Protein 4FZ4 (pdb70)

Foldseek 3Di:
DLVCVLVVLLVLLVVVVVLVVVLVVQDALPCPPQCVPLVVLLVVLVVVLVVLSVCSVVDGSPDPCNVVSRQSSVLSSLSSLLSSLVSVLSVVCVVVPPPPLSVPLCVVQRRADVVRHCSVPGDPRSVCSRVPRVVVSSVSNVVVVVVVVVVVVD

Structure (mmCIF, N/CA/C/O backbone):
data_4FZ4
#
_entry.id   4FZ4
#
_cell.length_a   49.235
_cell.length_b   87.601
_cell.length_c   38.540
_cell.angle_alpha   90.00
_cell.angle_beta   90.00
_cell.angle_gamma   90.00
#
_symmetry.space_group_name_H-M   'P 21 21 2'
#
loop_
_entity.id
_entity.type
_entity.pdbx_description
1 polymer 'Uncharacterized protein conserved in bacteria'
2 non-polymer 'CHLORIDE ION'
3 non-polymer 'NITRATE ION'
4 water water
#
loop_
_atom_site.group_PDB
_atom_site.id
_atom_site.type_symbol
_atom_site.label_atom_id
_atom_site.label_alt_id
_atom_site.label_comp_id
_atom_site.label_asym_id
_atom_site.label_entity_id
_atom_site.label_seq_id
_atom_site.pdbx_PDB_ins_code
_atom_site.Cartn_x
_atom_site.Cartn_y
_atom_site.Cartn_z
_atom_site.occupancy
_atom_site.B_iso_or_equiv
_atom_site.auth_seq_id
_atom_site.auth_comp_id
_atom_site.auth_asym_id
_atom_site.auth_atom_id
_atom_site.pdbx_PDB_model_num
ATOM 1 N N . GLU A 1 1 ? -2.054 -4.546 6.469 1.00 82.21 51 GLU A N 1
ATOM 2 C CA . GLU A 1 1 ? -2.815 -5.520 5.636 1.00 91.62 51 GLU A CA 1
ATOM 3 C C . GLU A 1 1 ? -4.271 -5.082 5.525 1.00 95.25 51 GLU A C 1
ATOM 4 O O . GLU A 1 1 ? -4.875 -5.153 4.453 1.00 90.93 51 GLU A O 1
ATOM 10 N N . ALA A 1 2 ? -4.825 -4.630 6.646 1.00 95.68 52 ALA A N 1
ATOM 11 C CA . ALA A 1 2 ? -6.207 -4.168 6.712 1.00 84.51 52 ALA A CA 1
ATOM 12 C C . ALA A 1 2 ? -6.207 -2.678 7.002 1.00 83.70 52 ALA A C 1
ATOM 13 O O . ALA A 1 2 ? -7.203 -1.989 6.783 1.00 86.49 52 ALA A O 1
ATOM 15 N N . MET A 1 3 ? -5.082 -2.190 7.511 1.00 76.47 53 MET A N 1
ATOM 16 C CA . MET A 1 3 ? -4.938 -0.780 7.828 1.00 75.62 53 MET A CA 1
ATOM 17 C C . MET A 1 3 ? -4.724 -0.066 6.499 1.00 80.19 53 MET A C 1
ATOM 18 O O . MET A 1 3 ? -5.151 1.073 6.310 1.00 84.03 53 MET A O 1
ATOM 23 N N . ALA A 1 4 ? -4.062 -0.758 5.578 1.00 81.56 54 ALA A N 1
ATOM 24 C CA . ALA A 1 4 ? -3.787 -0.215 4.255 1.00 84.72 54 ALA A CA 1
ATOM 25 C C . ALA A 1 4 ? -5.109 -0.050 3.516 1.00 84.12 54 ALA A C 1
ATOM 26 O O . ALA A 1 4 ? -5.212 0.717 2.556 1.00 82.57 54 ALA A O 1
ATOM 28 N N . LYS A 1 5 ? -6.115 -0.777 3.989 1.00 85.30 55 LYS A N 1
ATOM 29 C CA . LYS A 1 5 ? -7.456 -0.756 3.415 1.00 84.79 55 LYS A CA 1
ATOM 30 C C . LYS A 1 5 ? -8.232 0.506 3.797 1.00 77.88 55 LYS A C 1
ATOM 31 O O . LYS A 1 5 ? -8.806 1.170 2.934 1.00 82.40 55 LYS A O 1
ATOM 37 N N . VAL A 1 6 ? -8.247 0.831 5.089 1.00 64.36 56 VAL A N 1
ATOM 38 C CA . VAL A 1 6 ? -8.972 2.004 5.576 1.00 50.27 56 VAL A CA 1
ATOM 39 C C . VAL A 1 6 ? -8.345 3.330 5.148 1.00 63.23 56 VAL A C 1
ATOM 40 O O . VAL A 1 6 ? -9.056 4.296 4.866 1.00 65.57 56 VAL A O 1
ATOM 44 N N . GLU A 1 7 ? -7.018 3.385 5.114 1.00 66.68 57 GLU A N 1
ATOM 45 C CA . GLU A 1 7 ? -6.340 4.606 4.708 1.00 69.02 57 GLU A CA 1
ATOM 46 C C . GLU A 1 7 ? -6.600 4.834 3.234 1.00 71.60 57 GLU A C 1
ATOM 47 O O . GLU A 1 7 ? -6.691 5.973 2.772 1.00 73.51 57 GLU A O 1
ATOM 53 N N . GLU A 1 8 ? -6.722 3.732 2.506 1.00 70.69 58 GLU A N 1
ATOM 54 C CA . GLU A 1 8 ? -7.004 3.778 1.082 1.00 68.01 58 GLU A CA 1
ATOM 55 C C . GLU A 1 8 ? -8.256 4.641 0.928 1.00 63.48 58 GLU A C 1
ATOM 56 O O . GLU A 1 8 ? -8.408 5.389 -0.039 1.00 61.72 58 GLU A O 1
ATOM 62 N N . VAL A 1 9 ? -9.141 4.535 1.913 1.00 64.05 59 VAL A N 1
ATOM 63 C CA . VAL A 1 9 ? -10.391 5.283 1.935 1.00 72.12 59 VAL A CA 1
ATOM 64 C C . VAL A 1 9 ? -10.206 6.740 2.357 1.00 71.84 59 VAL A C 1
ATOM 65 O O . VAL A 1 9 ? -10.632 7.652 1.645 1.00 77.93 59 VAL A O 1
ATOM 69 N N . GLN A 1 10 ? -9.584 6.954 3.516 1.00 63.32 60 GLN A N 1
ATOM 70 C CA . GLN A 1 10 ? -9.349 8.305 4.016 1.00 59.71 60 GLN A CA 1
ATOM 71 C C . GLN A 1 10 ? -8.759 9.169 2.903 1.00 51.74 60 GLN A C 1
ATOM 72 O O . GLN A 1 10 ? -9.061 10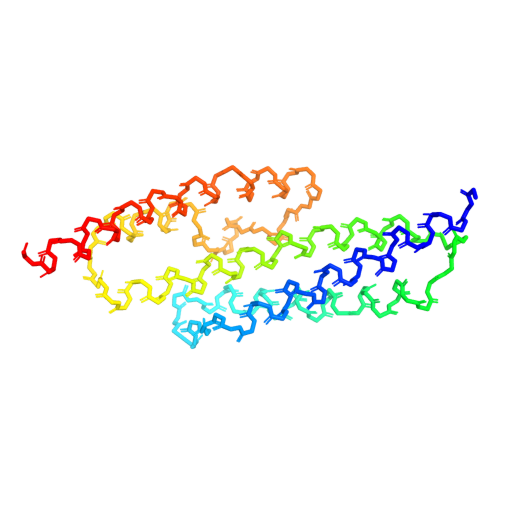.355 2.798 1.00 56.36 60 GLN A O 1
ATOM 78 N N . LYS A 1 11 ? -7.923 8.562 2.070 1.00 43.26 61 LYS A N 1
ATOM 79 C CA . LYS A 1 11 ? -7.301 9.272 0.967 1.00 44.90 61 LYS A CA 1
ATOM 80 C C . LYS A 1 11 ? -8.354 9.649 -0.079 1.00 42.36 61 LYS A C 1
ATOM 81 O O . LYS A 1 11 ? -8.448 10.810 -0.479 1.00 41.52 61 LYS A O 1
ATOM 87 N N . VAL A 1 12 ? -9.145 8.670 -0.521 1.00 49.16 62 VAL A N 1
ATOM 88 C CA . VAL A 1 12 ? -10.196 8.925 -1.506 1.00 43.29 62 VAL A CA 1
ATOM 89 C C . VAL A 1 12 ? -11.058 10.075 -1.004 1.00 41.63 62 VAL A C 1
ATOM 90 O O . VAL A 1 12 ? -11.466 10.941 -1.781 1.00 36.37 62 VAL A O 1
ATOM 94 N N . VAL A 1 13 ? -11.322 10.087 0.303 1.00 42.32 63 VAL A N 1
ATOM 95 C CA . VAL A 1 13 ? -12.107 11.160 0.917 1.00 31.94 63 VAL A CA 1
ATOM 96 C C . VAL A 1 13 ? -11.373 12.483 0.693 1.00 37.09 63 VAL A C 1
ATOM 97 O O . VAL A 1 13 ? -11.941 13.451 0.182 1.00 38.67 63 VAL A O 1
ATOM 101 N N . LYS A 1 14 ? -10.101 12.498 1.072 1.00 34.54 64 LYS A N 1
ATOM 102 C CA . LYS A 1 14 ? -9.255 13.672 0.931 1.00 36.40 64 LYS A CA 1
ATOM 103 C C . LYS A 1 14 ? -9.124 14.081 -0.530 1.00 32.70 64 LYS A C 1
ATOM 104 O O . LYS A 1 14 ? -9.007 15.266 -0.840 1.00 42.81 64 LYS A O 1
ATOM 110 N N . GLU A 1 15 ? -9.140 13.112 -1.435 1.00 36.11 65 GLU A N 1
ATOM 111 C CA . GLU A 1 15 ? -9.050 13.456 -2.845 1.00 42.57 65 GLU A CA 1
ATOM 112 C C . GLU A 1 15 ? -10.355 14.171 -3.199 1.00 37.19 65 GLU A C 1
ATOM 113 O O . GLU A 1 15 ? -10.363 15.150 -3.949 1.00 42.27 65 GLU A O 1
ATOM 119 N N . LEU A 1 16 ? -11.459 13.688 -2.640 1.00 29.08 66 LEU A N 1
ATOM 120 C CA . LEU A 1 16 ? -12.761 14.302 -2.902 1.00 29.57 66 LEU A CA 1
ATOM 121 C C . LEU A 1 16 ? -12.838 15.690 -2.295 1.00 31.90 66 LEU A C 1
ATOM 122 O O . LEU A 1 16 ? -13.542 16.564 -2.812 1.00 33.90 66 LEU A O 1
ATOM 127 N N . GLU A 1 17 ? -12.123 15.885 -1.189 1.00 37.27 67 GLU A N 1
ATOM 128 C CA . GLU A 1 17 ? -12.095 17.182 -0.516 1.00 34.69 67 GLU A CA 1
ATOM 129 C C . GLU A 1 17 ? -11.382 18.181 -1.412 1.00 40.36 67 GLU A C 1
ATOM 130 O O . GLU A 1 17 ? -11.787 19.338 -1.521 1.00 48.19 67 GLU A O 1
ATOM 136 N N . LYS A 1 18 ? -10.312 17.721 -2.051 1.00 42.11 68 LYS A N 1
ATOM 137 C CA . LYS A 1 18 ? -9.532 18.561 -2.946 1.00 41.45 68 LYS A CA 1
ATOM 138 C C . LYS A 1 18 ? -10.376 18.886 -4.172 1.00 38.65 68 LYS A C 1
ATOM 139 O O . LYS A 1 18 ? -10.408 20.028 -4.629 1.00 43.93 68 LYS A O 1
ATOM 145 N N . GLU A 1 19 ? -11.073 17.877 -4.685 1.00 39.03 69 GLU A N 1
ATOM 146 C CA . GLU A 1 19 ? -11.932 18.038 -5.850 1.00 39.49 69 GLU A CA 1
ATOM 147 C C . GLU A 1 19 ? -13.034 19.054 -5.598 1.00 32.79 69 GLU A C 1
ATOM 148 O O . GLU A 1 19 ? -13.296 19.923 -6.435 1.00 36.04 69 GLU A O 1
ATOM 154 N N . LEU A 1 20 ? -13.696 18.934 -4.453 1.00 34.47 70 LEU A N 1
ATOM 155 C CA . LEU A 1 20 ? -14.762 19.868 -4.117 1.00 34.93 70 LEU A CA 1
ATOM 156 C C . LEU A 1 20 ? -14.175 21.255 -3.935 1.00 40.33 70 LEU A C 1
ATOM 157 O O . LEU A 1 20 ? -14.846 22.256 -4.197 1.00 34.24 70 LEU A O 1
ATOM 162 N N . GLY A 1 21 ? -12.917 21.303 -3.495 1.00 42.29 71 GLY A N 1
ATOM 163 C CA . GLY A 1 21 ? -12.249 22.576 -3.294 1.00 35.91 71 GLY A CA 1
ATOM 164 C C . GLY A 1 21 ? -12.094 23.315 -4.610 1.00 38.85 71 GLY A C 1
ATOM 165 O O . GLY A 1 21 ? -12.337 24.519 -4.698 1.00 49.73 71 GLY A O 1
ATOM 166 N N . GLU A 1 22 ? -11.694 22.583 -5.641 1.00 41.93 72 GLU A N 1
ATOM 167 C CA . GLU A 1 22 ? -11.511 23.164 -6.962 1.00 42.64 72 GLU A CA 1
ATOM 168 C C . GLU A 1 22 ? -12.845 23.480 -7.638 1.00 38.79 72 GLU A C 1
ATOM 169 O O . GLU A 1 22 ? -12.954 24.445 -8.397 1.00 40.35 72 GLU A O 1
ATOM 175 N N . LEU A 1 23 ? -13.860 22.673 -7.354 1.00 38.52 73 LEU A N 1
ATOM 176 C CA . LEU A 1 23 ? -15.185 22.896 -7.927 1.00 36.45 73 LEU A CA 1
ATOM 177 C C . LEU A 1 23 ? -15.626 24.266 -7.428 1.00 36.87 73 LEU A C 1
ATOM 178 O O . LEU A 1 23 ? -16.254 25.043 -8.154 1.00 45.09 73 LEU A O 1
ATOM 183 N N . ASP A 1 24 ? -15.277 24.554 -6.179 1.00 31.73 74 ASP A N 1
ATOM 184 C CA . ASP A 1 24 ? -15.636 25.824 -5.557 1.00 48.90 74 ASP A CA 1
ATOM 185 C C . ASP A 1 24 ? -15.078 27.051 -6.269 1.00 49.17 74 ASP A C 1
ATOM 186 O O . ASP A 1 24 ? -15.598 28.149 -6.099 1.00 50.17 74 ASP A O 1
ATOM 191 N N . LYS A 1 25 ? -14.020 26.872 -7.054 1.00 48.35 75 LYS A N 1
ATOM 192 C CA . LYS A 1 25 ? -13.437 27.989 -7.787 1.00 50.63 75 LYS A CA 1
ATOM 193 C C . LYS A 1 25 ? -14.198 28.221 -9.088 1.00 47.22 75 LYS A C 1
ATOM 194 O O . LYS A 1 25 ? -14.178 29.316 -9.652 1.00 48.31 75 LYS A O 1
ATOM 200 N N . VAL A 1 26 ? -14.869 27.182 -9.562 1.00 44.60 76 VAL A N 1
ATOM 201 C CA . VAL A 1 26 ? -15.630 27.272 -10.796 1.00 42.32 76 VAL A CA 1
ATOM 202 C C . VAL A 1 26 ? -17.010 27.868 -10.503 1.00 50.73 76 VAL A C 1
ATOM 203 O O . VAL A 1 26 ? -17.763 27.350 -9.675 1.00 60.18 76 VAL A O 1
ATOM 207 N N . PRO A 1 27 ? -17.347 28.983 -11.170 1.00 55.21 77 PRO A N 1
ATOM 208 C CA . PRO A 1 27 ? -18.630 29.682 -11.004 1.00 50.74 77 PRO A CA 1
ATOM 209 C C . PRO A 1 27 ? -19.840 28.761 -11.185 1.00 53.49 77 PRO A C 1
ATOM 210 O O . PRO A 1 27 ? -19.802 27.844 -12.008 1.00 56.01 77 PRO A O 1
ATOM 214 N N . SER A 1 28 ? -20.907 29.000 -10.421 1.00 45.15 78 SER A N 1
ATOM 215 C CA . SER A 1 28 ? -22.112 28.186 -10.550 1.00 52.04 78 SER A CA 1
ATOM 216 C C . SER A 1 28 ? -22.959 28.775 -11.674 1.00 45.06 78 SER A C 1
ATOM 217 O O . SER A 1 28 ? -22.959 29.987 -11.881 1.00 45.14 78 SER A O 1
ATOM 220 N N . TYR A 1 29 ? -23.673 27.921 -12.398 1.00 38.31 79 TYR A N 1
ATOM 221 C CA . TYR A 1 29 ? -24.506 28.361 -13.518 1.00 43.00 79 TYR A CA 1
ATOM 222 C C . TYR A 1 29 ? -25.728 29.175 -13.104 1.00 50.76 79 TYR A C 1
ATOM 223 O O . TYR A 1 29 ? -26.342 29.844 -13.937 1.00 61.04 79 TYR A O 1
ATOM 232 N N . GLY A 1 30 ? -26.083 29.120 -11.824 1.00 53.24 80 GLY A N 1
ATOM 233 C CA . GLY A 1 30 ? -27.227 29.884 -11.358 1.00 46.21 80 GLY A CA 1
ATOM 234 C C . GLY A 1 30 ? -28.579 29.188 -11.381 1.00 50.41 80 GLY A C 1
ATOM 235 O O . GLY A 1 30 ? -28.667 27.961 -11.368 1.00 50.24 80 GLY A O 1
ATOM 236 N N . ASP A 1 31 ? -29.641 29.992 -11.424 1.00 56.35 81 ASP A N 1
ATOM 237 C CA . ASP A 1 31 ? -31.011 29.484 -11.420 1.00 62.60 81 ASP A CA 1
ATOM 238 C C . ASP A 1 31 ? -31.688 29.425 -12.789 1.00 60.62 81 ASP A C 1
ATOM 239 O O . ASP A 1 31 ? -32.902 29.218 -12.865 1.00 59.07 81 ASP A O 1
ATOM 244 N N . ALA A 1 32 ? -30.932 29.615 -13.867 1.00 52.29 82 ALA A N 1
ATOM 245 C CA . ALA A 1 32 ? -31.534 29.547 -15.196 1.00 41.45 82 ALA A CA 1
ATOM 246 C C . ALA A 1 32 ? -32.259 28.209 -15.328 1.00 48.39 82 ALA A C 1
ATOM 247 O O . ALA A 1 32 ? -31.829 27.196 -14.764 1.00 48.27 82 ALA A O 1
ATOM 249 N N . GLN A 1 33 ? -33.364 28.211 -16.068 1.00 55.15 83 GLN A N 1
ATOM 250 C CA . GLN A 1 33 ? -34.159 27.003 -16.261 1.00 50.43 83 GLN A CA 1
ATOM 251 C C . GLN A 1 33 ? -33.373 25.911 -16.979 1.00 53.13 83 GLN A C 1
ATOM 252 O O . GLN A 1 33 ? -33.641 24.722 -16.794 1.00 56.49 83 GLN A O 1
ATOM 258 N N . ASP A 1 34 ? -32.392 26.312 -17.783 1.00 50.19 84 ASP A N 1
ATOM 259 C CA . ASP A 1 34 ? -31.582 25.351 -18.531 1.00 46.43 84 ASP A CA 1
ATOM 260 C C . ASP A 1 34 ? -30.796 24.388 -17.634 1.00 52.38 84 ASP A C 1
ATOM 261 O O . ASP A 1 34 ? -30.495 23.261 -18.034 1.00 57.07 84 ASP A O 1
ATOM 266 N N . TYR A 1 35 ? -30.488 24.830 -16.418 1.00 44.70 85 TYR A N 1
ATOM 267 C CA . TYR A 1 35 ? -29.697 24.037 -15.481 1.00 30.57 85 TYR A CA 1
ATOM 268 C C . TYR A 1 35 ? -30.444 23.640 -14.215 1.00 44.91 85 TYR A C 1
ATOM 269 O O . TYR A 1 35 ? -29.858 23.068 -13.291 1.00 38.52 85 TYR A O 1
ATOM 278 N N . SER A 1 36 ? -31.736 23.946 -14.178 1.00 39.98 86 SER A N 1
ATOM 279 C CA . SER A 1 36 ? -32.575 23.643 -13.028 1.00 37.28 86 SER A CA 1
ATOM 280 C C . SER A 1 36 ? -32.506 22.176 -12.636 1.00 38.45 86 SER A C 1
ATOM 281 O O . SER A 1 36 ? -32.513 21.845 -11.447 1.00 39.58 86 SER A O 1
ATOM 284 N N . TYR A 1 37 ? -32.440 21.296 -13.632 1.00 30.62 87 TYR A N 1
ATOM 285 C CA . TYR A 1 37 ? -32.365 19.871 -13.354 1.00 37.58 87 TYR A CA 1
ATOM 286 C C . TYR A 1 37 ? -30.992 19.466 -12.784 1.00 33.42 87 TYR A C 1
ATOM 287 O O . TYR A 1 37 ? -30.916 18.765 -11.776 1.00 32.92 87 TYR A O 1
ATOM 296 N N . GLN A 1 38 ? -29.913 19.901 -13.430 1.00 28.18 88 GLN A N 1
ATOM 297 C CA . GLN A 1 38 ? -28.564 19.589 -12.949 1.00 36.72 88 GLN A CA 1
ATOM 298 C C . GLN A 1 38 ? -28.349 20.191 -11.561 1.00 40.79 88 GLN A C 1
ATOM 299 O O . GLN A 1 38 ? -27.720 19.581 -10.700 1.00 44.26 88 GLN A O 1
ATOM 305 N N . LYS A 1 39 ? -28.884 21.392 -11.351 1.00 41.75 89 LYS A N 1
ATOM 306 C CA . LYS A 1 39 ? -28.759 22.084 -10.072 1.00 41.08 89 LYS A CA 1
ATOM 307 C C . LYS A 1 39 ? -29.289 21.224 -8.924 1.00 45.76 89 LYS A C 1
ATOM 308 O O . LYS A 1 39 ? -28.578 20.965 -7.952 1.00 43.32 89 LYS A O 1
ATOM 314 N N . ALA A 1 40 ? -30.536 20.775 -9.044 1.00 35.87 90 ALA A N 1
ATOM 315 C CA . ALA A 1 40 ? -31.148 19.947 -8.009 1.00 39.14 90 ALA A CA 1
ATOM 316 C C . ALA A 1 40 ? -30.497 18.578 -7.961 1.00 43.02 90 ALA A C 1
ATOM 317 O O . ALA A 1 40 ? -30.432 17.946 -6.904 1.00 51.42 90 ALA A O 1
ATOM 319 N N . LEU A 1 41 ? -30.017 18.109 -9.108 1.00 35.38 91 LEU A N 1
ATOM 320 C CA . LEU A 1 41 ? -29.364 16.804 -9.159 1.00 34.60 91 LEU A CA 1
ATOM 321 C C . LEU A 1 41 ? -28.041 16.894 -8.397 1.00 33.47 91 LEU A C 1
ATOM 322 O O . LEU A 1 41 ? -27.755 16.081 -7.518 1.00 38.14 91 LEU A O 1
ATOM 327 N N . TRP A 1 42 ? -27.243 17.902 -8.728 1.00 30.06 92 TRP A N 1
ATOM 328 C CA . TRP A 1 42 ? -25.970 18.100 -8.052 1.00 39.39 92 TRP A CA 1
ATOM 329 C C . TRP A 1 42 ? -26.187 18.277 -6.544 1.00 36.08 92 TRP A C 1
ATOM 330 O O . TRP A 1 42 ? -25.433 17.744 -5.728 1.00 40.33 92 TRP A O 1
ATOM 341 N N . GLU A 1 43 ? -27.223 19.032 -6.187 1.00 36.70 93 GLU A N 1
ATOM 342 C CA . GLU A 1 43 ? -27.560 19.293 -4.787 1.00 38.34 93 GLU A CA 1
ATOM 343 C C . GLU A 1 43 ? -27.689 17.984 -4.025 1.00 43.43 93 GLU A C 1
ATOM 344 O O . GLU A 1 43 ? -27.249 17.871 -2.882 1.00 58.49 93 GLU A O 1
ATOM 350 N N . GLU A 1 44 ? -28.305 17.001 -4.676 1.00 35.41 94 GLU A N 1
ATOM 351 C CA . GLU A 1 44 ? -28.521 15.688 -4.085 1.00 40.63 94 GLU A CA 1
ATOM 352 C C . GLU A 1 44 ? -27.237 14.892 -3.985 1.00 32.08 94 GLU A C 1
ATOM 353 O O . GLU A 1 44 ? -26.961 14.277 -2.951 1.00 39.58 94 GLU A O 1
ATOM 359 N N . PHE A 1 45 ? -26.460 14.880 -5.064 1.00 23.57 95 PHE A N 1
ATOM 360 C CA . PHE A 1 45 ? -25.199 14.148 -5.050 1.00 27.55 95 PHE A CA 1
ATOM 361 C C . PHE A 1 45 ? -24.294 14.769 -3.975 1.00 31.25 95 PHE A C 1
ATOM 362 O O . PHE A 1 45 ? -23.540 14.060 -3.297 1.00 33.73 95 PHE A O 1
ATOM 370 N N . LEU A 1 46 ? -24.382 16.091 -3.813 1.00 29.12 96 LEU A N 1
ATOM 371 C CA . LEU A 1 46 ? -23.564 16.792 -2.810 1.00 35.98 96 LEU A CA 1
ATOM 372 C C . LEU A 1 46 ? -23.948 16.336 -1.413 1.00 44.10 96 LEU A C 1
ATOM 373 O O . LEU A 1 46 ? -23.100 15.901 -0.624 1.00 45.27 96 LEU A O 1
ATOM 378 N N . ARG A 1 47 ? -25.239 16.434 -1.120 1.00 37.43 97 ARG A N 1
ATOM 379 C CA . ARG A 1 47 ? -25.766 16.021 0.167 1.00 39.15 97 ARG A CA 1
ATOM 380 C C . ARG A 1 47 ? -25.421 14.551 0.409 1.00 36.15 97 ARG A C 1
ATOM 381 O O . ARG A 1 47 ? -24.959 14.187 1.479 1.00 39.15 97 ARG A O 1
ATOM 389 N N . ILE A 1 48 ? -25.625 13.711 -0.599 1.00 39.35 98 ILE A N 1
ATOM 390 C CA . ILE A 1 48 ? -25.336 12.284 -0.473 1.00 39.28 98 ILE A CA 1
ATOM 391 C C . ILE A 1 48 ? -23.842 11.984 -0.364 1.00 41.89 98 ILE A C 1
ATOM 392 O O . ILE A 1 48 ? -23.425 11.132 0.427 1.00 41.40 98 ILE A O 1
ATOM 397 N N . GLY A 1 49 ? -23.043 12.684 -1.165 1.00 39.28 99 GLY A N 1
ATOM 398 C CA . GLY A 1 49 ? -21.605 12.477 -1.146 1.00 40.59 99 GLY A CA 1
ATOM 399 C C . GLY A 1 49 ? -20.944 12.917 0.150 1.00 42.59 99 GLY A C 1
ATOM 400 O O . GLY A 1 49 ? -20.076 12.219 0.670 1.00 49.73 99 GLY A O 1
ATOM 401 N N . LYS A 1 50 ? -21.336 14.081 0.665 1.00 37.05 100 LYS A N 1
ATOM 402 C CA . LYS A 1 50 ? -20.781 14.586 1.921 1.00 37.01 100 LYS A CA 1
ATOM 403 C C . LYS A 1 50 ? -21.062 13.558 3.025 1.00 39.20 100 LYS A C 1
ATOM 404 O O . LYS A 1 50 ? -20.163 13.172 3.773 1.00 38.86 100 LYS A O 1
ATOM 410 N N . ASP A 1 51 ? -22.307 13.096 3.110 1.00 39.31 101 ASP A N 1
ATOM 411 C CA . ASP A 1 51 ? -22.665 12.102 4.120 1.00 41.37 101 ASP A CA 1
ATOM 412 C C . ASP A 1 51 ? -21.765 10.878 4.013 1.00 40.57 101 ASP A C 1
ATOM 413 O O . ASP A 1 51 ? -21.189 10.437 5.007 1.00 47.21 101 ASP A O 1
ATOM 418 N N . ASN A 1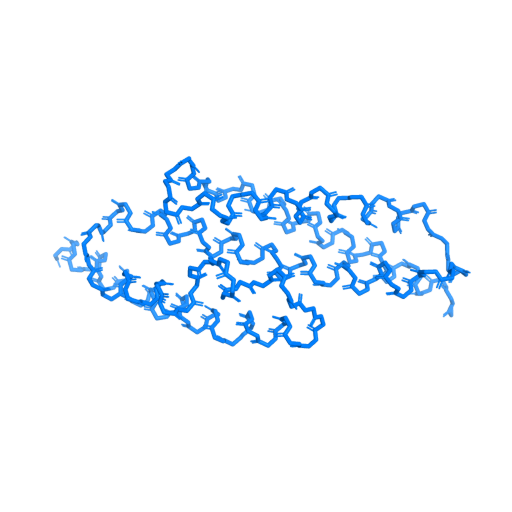 52 ? -21.635 10.339 2.801 1.00 39.47 102 ASN A N 1
ATOM 419 C CA . ASN A 1 52 ? -20.796 9.162 2.578 1.00 35.02 102 ASN A CA 1
ATOM 420 C C . ASN A 1 52 ? -19.354 9.342 2.998 1.00 30.21 102 ASN A C 1
ATOM 421 O O . ASN A 1 52 ? -18.732 8.394 3.490 1.00 38.18 102 ASN A O 1
ATOM 426 N N . MET A 1 53 ? -18.795 10.533 2.800 1.00 29.37 103 MET A N 1
ATOM 427 C CA . MET A 1 53 ? -17.406 10.719 3.203 1.00 39.25 103 MET A CA 1
ATOM 428 C C . MET A 1 53 ? -17.259 10.995 4.693 1.00 40.93 103 MET A C 1
ATOM 429 O O . MET A 1 53 ? -16.213 10.718 5.269 1.00 58.46 103 MET A O 1
ATOM 434 N N . ASP A 1 54 ? -18.306 11.513 5.328 1.00 40.14 104 ASP A N 1
ATOM 435 C CA . ASP A 1 54 ? -18.243 11.748 6.766 1.00 47.60 104 ASP A CA 1
ATOM 436 C C . ASP A 1 54 ? -18.198 10.362 7.392 1.00 54.87 104 ASP A C 1
ATOM 437 O O . ASP A 1 54 ? -17.433 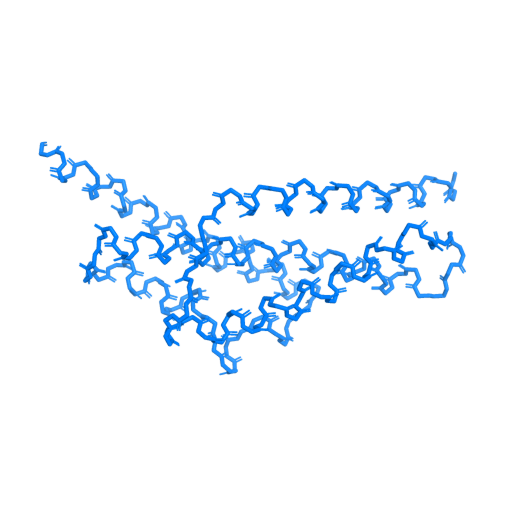10.104 8.326 1.00 59.46 104 ASP A O 1
ATOM 442 N N . TYR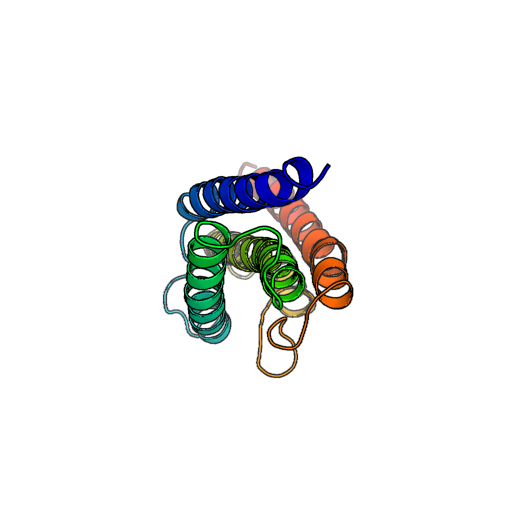 A 1 55 ? -19.027 9.473 6.845 1.00 55.20 105 TYR A N 1
ATOM 443 C CA . TYR A 1 55 ? -19.131 8.089 7.293 1.00 47.54 105 TYR A CA 1
ATOM 444 C C . TYR A 1 55 ? -17.833 7.337 7.045 1.00 57.10 105 TYR A C 1
ATOM 445 O O . TYR A 1 55 ? -17.391 6.561 7.890 1.00 61.19 105 TYR A O 1
ATOM 454 N N . ALA A 1 56 ? -17.226 7.560 5.881 1.00 58.75 106 ALA A N 1
ATOM 455 C CA . ALA A 1 56 ? -15.979 6.880 5.536 1.00 52.19 106 ALA A CA 1
ATOM 456 C C . ALA A 1 56 ? -14.861 7.263 6.500 1.00 52.30 106 ALA A C 1
ATOM 457 O O . ALA A 1 56 ? -13.781 6.667 6.486 1.00 50.52 106 ALA A O 1
ATOM 459 N N . SER A 1 57 ? -15.125 8.268 7.328 1.00 57.90 107 SER A N 1
ATOM 460 C CA . SER A 1 57 ? -14.160 8.732 8.319 1.00 65.34 107 SER A CA 1
ATOM 461 C C . SER A 1 57 ? -14.403 7.966 9.620 1.00 79.25 107 SER A C 1
ATOM 462 O O . SER A 1 57 ? -13.470 7.419 10.213 1.00 86.40 107 SER A O 1
ATOM 465 N N . LYS A 1 58 ? -15.663 7.926 10.051 1.00 76.34 108 LYS A N 1
ATOM 466 C CA . LYS A 1 58 ? -16.043 7.211 11.265 1.00 72.08 108 LYS A CA 1
ATOM 467 C C . LYS A 1 58 ? -16.353 5.758 10.910 1.00 77.34 108 LYS A C 1
ATOM 468 O O . LYS A 1 58 ? -17.002 5.045 11.676 1.00 77.56 108 LYS A O 1
ATOM 474 N N . MET A 1 59 ? -15.894 5.332 9.737 1.00 81.68 109 MET A N 1
ATOM 475 C CA . MET A 1 59 ? -16.117 3.969 9.265 1.00 84.94 109 MET A CA 1
ATOM 476 C C . MET A 1 59 ? -14.869 3.136 9.523 1.00 78.48 109 MET A C 1
ATOM 477 O O . MET A 1 59 ? -13.750 3.597 9.289 1.00 79.69 109 MET A O 1
ATOM 482 N N . LYS A 1 60 ? -15.068 1.913 10.008 1.00 71.38 110 LYS A N 1
ATOM 483 C CA . LYS A 1 60 ? -13.961 1.006 10.294 1.00 74.27 110 LYS A CA 1
ATOM 484 C C . LYS A 1 60 ? -13.859 -0.155 9.306 1.00 77.30 110 LYS A C 1
ATOM 485 O O . LYS A 1 60 ? -14.860 -0.611 8.750 1.00 76.96 110 LYS A O 1
ATOM 491 N N . ALA A 1 61 ? -12.630 -0.621 9.107 1.00 70.29 111 ALA A N 1
ATOM 492 C CA . ALA A 1 61 ? -12.303 -1.712 8.190 1.00 59.39 111 ALA A CA 1
ATOM 493 C C . ALA A 1 61 ? -13.293 -2.871 8.071 1.00 69.30 111 ALA A C 1
ATOM 494 O O . ALA A 1 61 ? -13.439 -3.451 6.994 1.00 78.27 111 ALA A O 1
ATOM 496 N N . ASP A 1 62 ? -13.968 -3.215 9.162 1.00 73.25 112 ASP A N 1
ATOM 497 C CA . ASP A 1 62 ? -14.899 -4.336 9.143 1.00 76.20 112 ASP A CA 1
ATOM 498 C C . ASP A 1 62 ? -16.354 -3.962 8.911 1.00 77.90 112 ASP A C 1
ATOM 499 O O . ASP A 1 62 ? -17.252 -4.724 9.267 1.00 85.89 112 ASP A O 1
ATOM 504 N N . ASP A 1 63 ? -16.601 -2.805 8.311 1.00 68.46 113 ASP A N 1
ATOM 505 C CA . ASP A 1 63 ? -17.982 -2.392 8.081 1.00 68.00 113 ASP A CA 1
ATOM 506 C C . ASP A 1 63 ? -18.656 -3.267 7.028 1.00 62.45 113 ASP A C 1
ATOM 507 O O . ASP A 1 63 ? -18.046 -3.621 6.016 1.00 67.78 113 ASP A O 1
ATOM 512 N N . LYS A 1 64 ? -19.914 -3.621 7.272 1.00 61.61 114 LYS A N 1
ATOM 513 C CA . LYS A 1 64 ? -20.651 -4.458 6.335 1.00 64.40 114 LYS A CA 1
ATOM 514 C C . LYS A 1 64 ? -20.833 -3.715 5.031 1.00 64.96 114 LYS A C 1
ATOM 515 O O . LYS A 1 64 ? -20.742 -4.289 3.947 1.00 67.59 114 LYS A O 1
ATOM 521 N N . PHE A 1 65 ? -21.080 -2.419 5.155 1.00 64.61 115 PHE A N 1
ATOM 522 C CA . PHE A 1 65 ? -21.297 -1.567 4.007 1.00 46.49 115 PHE A CA 1
ATOM 523 C C . PHE A 1 65 ? -20.047 -0.808 3.582 1.00 38.09 115 PHE A C 1
ATOM 524 O O . PHE A 1 65 ? -20.130 0.205 2.892 1.00 50.52 115 PHE A O 1
ATOM 532 N N . PHE A 1 66 ? -18.888 -1.318 3.979 1.00 42.80 116 PHE A N 1
ATOM 533 C CA . PHE A 1 66 ? -17.613 -0.694 3.645 1.00 49.65 116 PHE A CA 1
ATOM 534 C C . PHE A 1 66 ? -17.473 -0.534 2.128 1.00 49.14 116 PHE A C 1
ATOM 535 O O . PHE A 1 66 ? -17.086 0.525 1.637 1.00 55.52 116 PHE A O 1
ATOM 543 N N . HIS A 1 67 ? -17.786 -1.596 1.395 1.00 46.38 117 HIS A N 1
ATOM 544 C CA . HIS A 1 67 ? -17.695 -1.593 -0.057 1.00 52.96 117 HIS A CA 1
ATOM 545 C C . HIS A 1 67 ? -18.743 -0.659 -0.669 1.00 51.56 117 HIS A C 1
ATOM 546 O O . HIS A 1 67 ? -18.457 0.079 -1.611 1.00 49.10 117 HIS A O 1
ATOM 553 N N . LYS A 1 68 ? -19.958 -0.702 -0.136 1.00 43.42 118 LYS A N 1
ATOM 554 C CA . LYS A 1 68 ? -21.032 0.150 -0.632 1.00 43.47 118 LYS A CA 1
ATOM 555 C C . LYS A 1 68 ? -20.653 1.622 -0.501 1.00 45.27 118 LYS A C 1
ATOM 556 O O . LYS A 1 68 ? -20.790 2.397 -1.451 1.00 48.73 118 LYS A O 1
ATOM 562 N N . VAL A 1 69 ? -20.180 2.004 0.681 1.00 45.27 119 VAL A N 1
ATOM 563 C CA . VAL A 1 69 ? -19.779 3.381 0.924 1.00 51.01 119 VAL A CA 1
ATOM 564 C C . VAL A 1 69 ? -18.631 3.773 0.000 1.00 46.94 119 VAL A C 1
ATOM 565 O O . VAL A 1 69 ? -18.572 4.908 -0.478 1.00 50.53 119 VAL A O 1
ATOM 569 N N . LYS A 1 70 ? -17.727 2.832 -0.262 1.00 40.84 120 LYS A N 1
ATOM 570 C CA . LYS A 1 70 ? -16.595 3.114 -1.134 1.00 38.22 120 LYS A CA 1
ATOM 571 C C . LYS A 1 70 ? -17.042 3.395 -2.568 1.00 29.69 120 LYS A C 1
ATOM 572 O O . LYS A 1 70 ? -16.718 4.437 -3.134 1.00 36.21 120 LYS A O 1
ATOM 578 N N . GLY A 1 71 ? -17.788 2.462 -3.152 1.00 31.63 121 GLY A N 1
ATOM 579 C CA . GLY A 1 71 ? -18.263 2.652 -4.508 1.00 26.66 121 GLY A CA 1
ATOM 580 C C . GLY A 1 71 ? -18.940 3.999 -4.668 1.00 31.12 121 GLY A C 1
ATOM 581 O O . GLY A 1 71 ? -18.787 4.656 -5.699 1.00 37.49 121 GLY A O 1
ATOM 582 N N . ASP A 1 72 ? -19.691 4.408 -3.646 1.00 34.10 122 ASP A N 1
ATOM 583 C CA . ASP A 1 72 ? -20.403 5.687 -3.660 1.00 31.60 122 ASP A CA 1
ATOM 584 C C . ASP A 1 72 ? -19.424 6.853 -3.748 1.00 31.95 122 ASP A C 1
ATOM 585 O O . ASP A 1 72 ? -19.691 7.869 -4.405 1.00 33.60 122 ASP A O 1
ATOM 590 N N . LEU A 1 73 ? -18.293 6.710 -3.070 1.00 29.91 123 LEU A N 1
ATOM 591 C CA . LEU A 1 73 ? -17.282 7.753 -3.106 1.00 31.03 123 LEU A CA 1
ATOM 592 C C . LEU A 1 73 ? -16.770 7.874 -4.532 1.00 33.51 123 LEU A C 1
ATOM 593 O O . LEU A 1 73 ? -16.617 8.983 -5.054 1.00 39.76 123 LEU A O 1
ATOM 598 N N . ASN A 1 74 ? -16.521 6.732 -5.168 1.00 33.24 124 ASN A N 1
ATOM 599 C CA . ASN A 1 74 ? -16.057 6.718 -6.552 1.00 30.74 124 ASN A CA 1
ATOM 600 C C . ASN A 1 74 ? -17.052 7.389 -7.495 1.00 24.77 124 ASN A C 1
ATOM 601 O O . ASN A 1 74 ? -16.662 8.170 -8.358 1.00 30.64 124 ASN A O 1
ATOM 606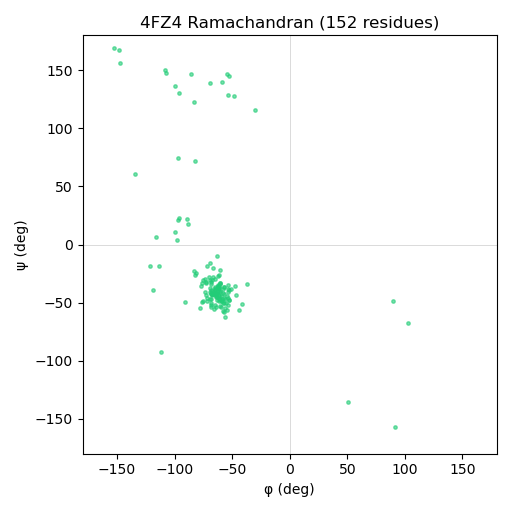 N N . ASP A 1 75 ? -18.338 7.097 -7.337 1.00 25.94 125 ASP A N 1
ATOM 607 C CA . ASP A 1 75 ? -19.333 7.709 -8.217 1.00 23.87 125 ASP A CA 1
ATOM 608 C C . ASP A 1 75 ? -19.364 9.217 -7.982 1.00 29.02 125 ASP A C 1
ATOM 609 O O . ASP A 1 75 ? -19.497 9.995 -8.923 1.00 33.31 125 ASP A O 1
ATOM 614 N N . PHE A 1 76 ? -19.212 9.626 -6.725 1.00 33.88 126 PHE A N 1
ATOM 615 C CA . PHE A 1 76 ? -19.236 11.042 -6.375 1.00 28.13 126 PHE A CA 1
ATOM 616 C C . PHE A 1 76 ? -18.210 11.826 -7.189 1.00 28.11 126 PHE A C 1
ATOM 617 O O . PHE A 1 76 ? -18.498 12.907 -7.718 1.00 31.85 126 PHE A O 1
ATOM 625 N N . LYS A 1 77 ? -17.013 11.268 -7.292 1.00 32.82 127 LYS A N 1
ATOM 626 C CA . LYS A 1 77 ? -15.943 11.896 -8.041 1.00 22.85 127 LYS A CA 1
ATOM 627 C C . LYS A 1 77 ? -16.410 12.224 -9.467 1.00 22.37 127 LYS A C 1
ATOM 628 O O . LYS A 1 77 ? -16.196 13.330 -9.963 1.00 29.41 127 LYS A O 1
ATOM 634 N N . TYR A 1 78 ? -17.067 11.267 -10.116 1.00 29.02 128 TYR A N 1
ATOM 635 C CA . TYR A 1 78 ? -17.567 11.481 -11.468 1.00 26.55 128 TYR A CA 1
ATOM 636 C C . TYR A 1 78 ? -18.734 12.461 -11.500 1.00 29.83 128 TYR A C 1
ATOM 637 O O . TYR A 1 78 ? -18.934 13.161 -12.495 1.00 27.50 128 TYR A O 1
ATOM 646 N N . GLN A 1 79 ? -19.490 12.527 -10.407 1.00 23.53 129 GLN A N 1
ATOM 647 C CA . GLN A 1 79 ? -20.612 13.459 -10.323 1.00 22.45 129 GLN A CA 1
ATOM 648 C C . GLN A 1 79 ? -20.037 14.858 -10.171 1.00 23.36 129 GLN A C 1
ATOM 649 O O . GLN A 1 79 ? -20.607 15.838 -10.660 1.00 34.45 129 GLN A O 1
ATOM 655 N N . ILE A 1 80 ? -18.901 14.951 -9.489 1.00 28.25 130 ILE A N 1
ATOM 656 C CA . ILE A 1 80 ? -18.239 16.242 -9.3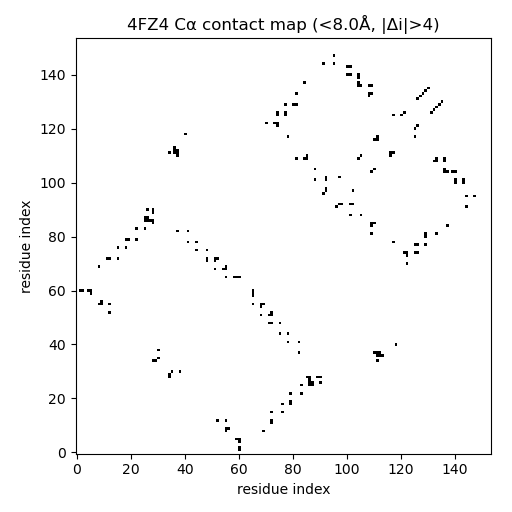09 1.00 23.85 130 ILE A CA 1
ATOM 657 C C . ILE A 1 80 ? -17.764 16.755 -10.669 1.00 26.86 130 ILE A C 1
ATOM 658 O O . ILE A 1 80 ? -17.907 17.940 -10.986 1.00 34.70 130 ILE A O 1
ATOM 663 N N . LYS A 1 81 ? -17.202 15.856 -11.476 1.00 32.59 131 LYS A N 1
ATOM 664 C CA . LYS A 1 81 ? -16.726 16.237 -12.802 1.00 30.07 131 LYS A CA 1
ATOM 665 C C . LYS A 1 81 ? -17.857 16.813 -13.649 1.00 29.81 131 LYS A C 1
ATOM 666 O O . LYS A 1 81 ? -17.704 17.861 -14.287 1.00 30.47 131 LYS A O 1
ATOM 672 N N . VAL A 1 82 ? -18.999 16.131 -13.648 1.00 26.78 132 VAL A N 1
ATOM 673 C CA . VAL A 1 82 ? -20.144 16.591 -14.422 1.00 19.35 132 VAL A CA 1
ATOM 674 C C . VAL A 1 82 ? -20.569 17.999 -14.004 1.00 23.33 132 VAL A C 1
ATOM 675 O O . VAL A 1 82 ? -20.733 18.878 -14.850 1.00 34.38 132 VAL A O 1
ATOM 679 N N . GLU A 1 83 ? -20.744 18.212 -12.705 1.00 30.17 133 GLU A N 1
ATOM 680 C CA . GLU A 1 83 ? -21.127 19.525 -12.195 1.00 22.13 133 GLU A CA 1
ATOM 681 C C . GLU A 1 83 ? -20.085 20.534 -12.664 1.00 26.96 133 GLU A C 1
ATOM 682 O O . GLU A 1 83 ? -20.400 21.677 -12.993 1.00 33.83 133 GLU A O 1
ATOM 688 N N . ASN A 1 84 ? -18.832 20.097 -12.701 1.00 24.72 134 ASN A N 1
ATOM 689 C CA . ASN A 1 84 ? -17.728 20.955 -13.114 1.00 16.41 134 ASN A CA 1
ATOM 690 C C . ASN A 1 84 ? -17.840 21.288 -14.609 1.00 27.06 134 ASN A C 1
ATOM 691 O O . ASN A 1 84 ? -17.806 22.453 -14.998 1.00 25.36 134 ASN A O 1
ATOM 696 N N . TYR A 1 85 ? -17.940 20.254 -15.446 1.00 18.59 135 TYR A N 1
ATOM 697 C CA . TYR A 1 85 ? -18.099 20.454 -16.881 1.00 24.76 135 TYR A CA 1
ATOM 698 C C . TYR A 1 85 ? -19.260 21.393 -17.173 1.00 26.68 135 TYR A C 1
ATOM 699 O O . TYR A 1 85 ? -19.130 22.327 -17.963 1.00 32.67 135 TYR A O 1
ATOM 708 N N . ILE A 1 86 ? -20.398 21.150 -16.534 1.00 25.99 136 ILE A N 1
ATOM 709 C CA . ILE A 1 86 ? -21.556 21.989 -16.785 1.00 23.95 136 ILE A CA 1
ATOM 710 C C . ILE A 1 86 ? -21.356 23.438 -16.326 1.00 33.27 136 ILE A C 1
ATOM 711 O O . ILE A 1 86 ? -21.788 24.370 -17.015 1.00 34.57 136 ILE A O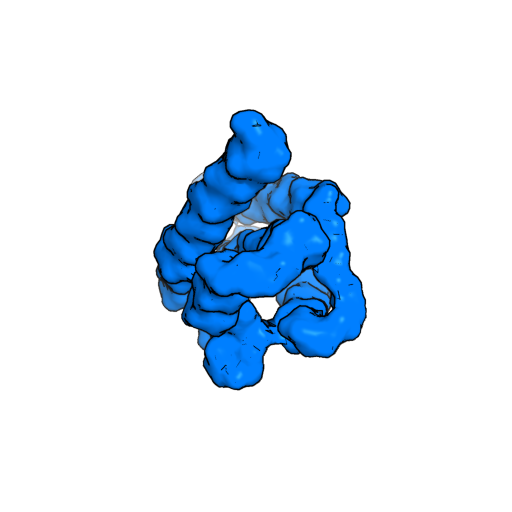 1
ATOM 716 N N . ARG A 1 87 ? -20.698 23.638 -15.184 1.00 28.35 137 ARG A N 1
ATOM 717 C CA . ARG A 1 87 ? -20.439 24.995 -14.730 1.00 23.01 137 ARG A CA 1
ATOM 718 C C . ARG A 1 87 ? -19.587 25.708 -15.764 1.00 27.01 137 ARG A C 1
ATOM 719 O O . ARG A 1 87 ? -19.777 26.896 -16.005 1.00 37.39 137 ARG A O 1
ATOM 727 N N . GLN A 1 88 ? -18.653 24.983 -16.382 1.00 26.06 138 GLN A N 1
ATOM 728 C CA . GLN A 1 88 ? -17.774 25.580 -17.394 1.00 27.87 138 GLN A CA 1
ATOM 729 C C . GLN A 1 88 ? -18.521 25.968 -18.667 1.00 26.47 138 GLN A C 1
ATOM 730 O O . GLN A 1 88 ? -18.355 27.069 -19.174 1.00 36.91 138 GLN A O 1
ATOM 736 N N . VAL A 1 89 ? -19.351 25.066 -19.180 1.00 32.19 139 VAL A N 1
ATOM 737 C CA . VAL A 1 89 ? -20.116 25.349 -20.390 1.00 27.57 139 VAL A CA 1
ATOM 738 C C . VAL A 1 89 ? -21.078 26.511 -20.145 1.00 28.57 139 VAL A C 1
ATOM 739 O O . VAL A 1 89 ? -21.233 27.385 -20.994 1.00 35.29 139 VAL A O 1
ATOM 743 N N . ALA A 1 90 ? -21.725 26.525 -18.985 1.00 28.84 140 ALA A N 1
ATOM 744 C CA . ALA A 1 90 ? -22.648 27.609 -18.663 1.00 28.67 140 ALA A CA 1
ATOM 745 C C . ALA A 1 90 ? -21.905 28.920 -18.854 1.00 35.85 140 ALA A C 1
ATOM 746 O O . ALA A 1 90 ? -22.400 29.840 -19.502 1.00 42.75 140 ALA A O 1
ATOM 748 N N . GLU A 1 91 ? -20.699 28.988 -18.294 1.00 36.93 141 GLU A N 1
ATOM 749 C CA . GLU A 1 91 ? -19.874 30.186 -18.386 1.00 41.09 141 GLU A CA 1
ATOM 750 C C . GLU A 1 91 ? -19.500 30.476 -19.831 1.00 38.49 141 GLU A C 1
ATOM 751 O O . GLU A 1 91 ? -19.591 31.620 -20.289 1.00 47.15 141 GLU A O 1
ATOM 757 N N . LEU A 1 92 ? -19.088 29.440 -20.556 1.00 37.94 142 LEU A N 1
ATOM 758 C CA . LEU A 1 92 ? -18.711 29.603 -21.960 1.00 34.74 142 LEU A CA 1
ATOM 759 C C . LEU A 1 92 ? -19.892 30.054 -22.813 1.00 40.73 142 LEU A C 1
ATOM 760 O O . LEU A 1 92 ? -19.751 30.934 -23.663 1.00 41.74 142 LEU A O 1
ATOM 765 N N . ARG A 1 93 ? -21.061 29.459 -22.582 1.00 40.09 143 ARG A N 1
ATOM 766 C CA . ARG A 1 93 ? -22.236 29.830 -23.361 1.00 40.41 143 ARG A CA 1
ATOM 767 C C . ARG A 1 93 ? -22.591 31.302 -23.194 1.00 38.11 143 ARG A C 1
ATOM 768 O O . ARG A 1 93 ? -23.087 31.926 -24.129 1.00 47.40 143 ARG A O 1
ATOM 776 N N . LYS A 1 94 ? -22.340 31.857 -22.011 1.00 35.31 144 LYS A N 1
ATOM 777 C CA . LYS A 1 94 ? -22.631 33.268 -21.764 1.00 39.29 144 LYS A CA 1
ATOM 778 C C . LYS A 1 94 ? -21.602 34.173 -22.439 1.00 48.17 144 LYS A C 1
ATOM 779 O O . LYS A 1 94 ? -21.915 35.284 -22.841 1.00 41.73 144 LYS A O 1
ATOM 785 N N . LYS A 1 95 ? -20.373 33.687 -22.559 1.00 59.79 145 LYS A N 1
ATOM 786 C CA . LYS A 1 95 ? -19.291 34.457 -23.167 1.00 56.02 145 LYS A CA 1
ATOM 787 C C . LYS A 1 95 ? -19.339 34.353 -24.690 1.00 58.75 145 LYS A C 1
ATOM 788 O O . LYS A 1 95 ? -18.873 35.244 -25.401 1.00 60.32 145 LYS A O 1
ATOM 794 N N . TYR A 1 96 ? -19.909 33.260 -25.185 1.00 52.54 146 TYR A N 1
ATOM 795 C CA . TYR A 1 96 ? -20.035 33.040 -26.624 1.00 41.88 146 TYR A CA 1
ATOM 796 C C . TYR A 1 96 ? -21.453 32.563 -26.938 1.00 46.53 146 TYR A C 1
ATOM 797 O O . TYR A 1 96 ? -21.656 31.465 -27.459 1.00 54.45 146 TYR A O 1
ATOM 806 N N . PRO A 1 97 ? -22.457 33.398 -26.622 1.00 51.75 147 PRO A N 1
ATOM 807 C CA . PRO A 1 97 ? -23.875 33.101 -26.845 1.00 52.70 147 PRO A CA 1
ATOM 808 C C . PRO A 1 97 ? -24.226 32.824 -28.302 1.00 57.53 147 PRO A C 1
ATOM 809 O O . PRO A 1 97 ? -23.733 33.492 -29.215 1.00 63.10 147 PRO A O 1
ATOM 813 N N . GLY A 1 98 ? -25.086 31.835 -28.513 1.00 49.57 148 GLY A N 1
ATOM 814 C CA . GLY A 1 98 ? -25.492 31.504 -29.862 1.00 59.05 148 GLY A CA 1
ATOM 815 C C . GLY A 1 98 ? -24.617 30.482 -30.554 1.00 66.06 148 GLY A C 1
ATOM 816 O O . GLY A 1 98 ? -25.141 29.523 -31.117 1.00 74.02 148 GLY A O 1
ATOM 817 N N . ASP A 1 99 ? -23.299 30.679 -30.516 1.00 66.56 149 ASP A N 1
ATOM 818 C CA . ASP A 1 99 ? -22.371 29.752 -31.165 1.00 58.68 149 ASP A CA 1
ATOM 819 C C . ASP A 1 99 ? -22.965 28.357 -31.162 1.00 47.90 149 ASP A C 1
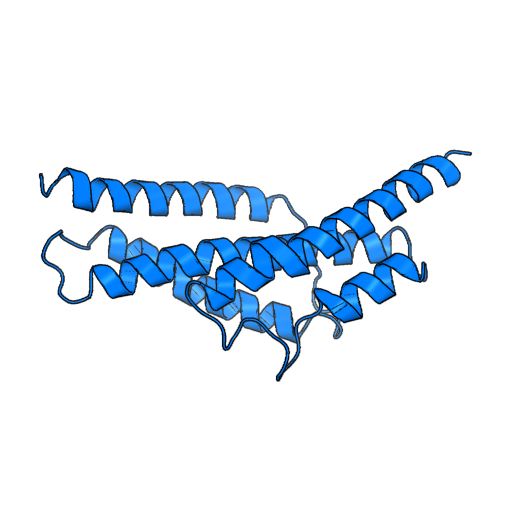ATOM 820 O O . ASP A 1 99 ? -23.165 27.764 -30.106 1.00 53.10 149 ASP A O 1
ATOM 825 N N . ASN A 1 100 ? -23.244 27.840 -32.351 1.00 50.80 150 ASN A N 1
ATOM 826 C CA . ASN A 1 100 ? -23.848 26.529 -32.497 1.00 53.29 150 ASN A CA 1
ATOM 827 C C . ASN A 1 100 ? -23.071 25.383 -31.874 1.00 45.14 150 ASN A C 1
ATOM 828 O O . ASN A 1 100 ? -23.599 24.667 -31.024 1.00 55.11 150 ASN A O 1
ATOM 833 N N . THR A 1 101 ? -21.822 25.208 -32.290 1.00 36.45 151 THR A N 1
ATOM 834 C CA . THR A 1 101 ? -20.993 24.128 -31.774 1.00 38.30 151 THR A CA 1
ATOM 835 C C . THR A 1 101 ? -21.131 23.913 -30.256 1.00 36.29 151 THR A C 1
ATOM 836 O O . THR A 1 101 ? -21.396 22.797 -29.805 1.00 36.81 151 THR A O 1
ATOM 840 N N . ILE A 1 102 ? -20.985 24.980 -29.475 1.00 35.66 152 ILE A N 1
ATOM 841 C CA . ILE A 1 102 ? -21.099 24.871 -28.021 1.00 37.24 152 ILE A CA 1
ATOM 842 C C . ILE A 1 102 ? -22.484 24.383 -27.597 1.00 45.05 152 ILE A C 1
ATOM 843 O O . ILE A 1 102 ? -22.612 23.475 -26.764 1.00 40.51 152 ILE A O 1
ATOM 848 N N . GLU A 1 103 ? -23.518 24.990 -28.174 1.00 47.81 153 GLU A N 1
ATOM 849 C CA . GLU A 1 103 ? -24.891 24.626 -27.853 1.00 43.85 153 GLU A CA 1
ATOM 850 C C . GLU A 1 103 ? -25.171 23.177 -28.242 1.00 40.67 153 GLU A C 1
ATOM 851 O O . GLU A 1 103 ? -25.831 22.446 -27.509 1.00 45.85 153 GLU A O 1
ATOM 857 N N . GLU A 1 104 ? -24.648 22.768 -29.393 1.00 34.58 154 GLU A N 1
ATOM 858 C CA . GLU A 1 104 ? -24.848 21.416 -29.908 1.00 41.67 154 GLU A CA 1
ATOM 859 C C . GLU A 1 104 ? -24.133 20.330 -29.107 1.00 47.03 154 GLU A C 1
ATOM 860 O O . GLU A 1 104 ? -24.730 19.292 -28.801 1.00 50.31 154 GLU A O 1
ATOM 866 N N . GLU A 1 105 ? -22.856 20.553 -28.787 1.00 33.86 155 GLU A N 1
ATOM 867 C CA . GLU A 1 105 ? -22.094 19.570 -28.021 1.00 26.06 155 GLU A CA 1
ATOM 868 C C . GLU A 1 105 ? -22.765 19.433 -26.656 1.00 30.09 155 GLU A C 1
ATOM 869 O O . GLU A 1 105 ? -23.036 18.331 -26.185 1.00 36.41 155 GLU A O 1
ATOM 875 N N . TYR A 1 106 ? -23.055 20.569 -26.043 1.00 28.17 156 TYR A N 1
ATOM 876 C CA . TYR A 1 106 ? -23.701 20.594 -24.739 1.00 27.16 156 TYR A CA 1
ATOM 877 C C . TYR A 1 106 ? -25.012 19.800 -24.725 1.00 32.59 156 TYR A C 1
ATOM 878 O O . TYR A 1 106 ? -25.182 18.883 -23.924 1.00 40.05 156 TYR A O 1
ATOM 887 N N . ASN A 1 107 ? -25.931 20.158 -25.617 1.00 30.80 157 ASN A N 1
ATOM 888 C CA . ASN A 1 107 ? -27.231 19.496 -25.692 1.00 37.20 157 ASN A CA 1
ATOM 889 C C . ASN A 1 107 ? -27.142 18.012 -25.988 1.00 38.62 157 ASN A C 1
ATOM 890 O O . ASN A 1 107 ? -27.870 17.210 -25.412 1.00 39.77 157 ASN A O 1
ATOM 895 N N . ALA A 1 108 ? -26.240 17.648 -26.886 1.00 30.64 158 ALA A N 1
ATOM 896 C CA . ALA A 1 108 ? -26.081 16.256 -27.268 1.00 27.64 158 ALA A CA 1
ATOM 897 C C . ALA A 1 108 ? -25.332 15.379 -26.265 1.00 32.66 158 ALA A C 1
ATOM 898 O O . ALA A 1 108 ? -25.675 14.219 -26.094 1.00 27.95 158 ALA A O 1
ATOM 900 N N . HIS A 1 109 ? -24.331 15.931 -25.583 1.00 37.39 159 HIS A N 1
ATOM 901 C CA . HIS A 1 109 ? -23.513 15.112 -24.698 1.00 38.70 159 HIS A CA 1
ATOM 902 C C . HIS A 1 109 ? -23.390 15.441 -23.218 1.00 41.25 159 HIS A C 1
ATOM 903 O O . HIS A 1 109 ? -22.982 14.579 -22.444 1.00 37.56 159 HIS A O 1
ATOM 910 N N . LEU A 1 110 ? -23.723 16.659 -22.808 1.00 33.16 160 LEU A N 1
ATOM 911 C CA . LEU A 1 110 ? -23.562 17.007 -21.403 1.00 33.57 160 LEU A CA 1
ATOM 912 C C . LEU A 1 110 ? -24.829 17.389 -20.667 1.00 35.61 160 LEU A C 1
ATOM 913 O O . LEU A 1 110 ? -24.997 17.028 -19.503 1.00 21.20 160 LEU A O 1
ATOM 918 N N . LYS A 1 111 ? -25.716 18.117 -21.334 1.00 36.83 161 LYS A N 1
ATOM 919 C CA . LYS A 1 111 ? -26.956 18.546 -20.695 1.00 35.35 161 LYS A CA 1
ATOM 920 C C . LYS A 1 111 ? -27.650 17.389 -19.996 1.00 26.28 161 LYS A C 1
ATOM 921 O O . LYS A 1 111 ? -27.874 16.345 -20.594 1.00 40.27 161 LYS A O 1
ATOM 927 N N . GLN A 1 112 ? -27.980 17.597 -18.725 1.00 26.42 162 GLN A N 1
ATOM 928 C CA . GLN A 1 112 ? -28.652 16.595 -17.904 1.00 31.67 162 GLN A CA 1
ATOM 929 C C . GLN A 1 112 ? -30.160 16.849 -17.908 1.00 38.60 162 GLN A C 1
ATOM 930 O O . GLN A 1 112 ? -30.607 17.974 -17.667 1.00 42.57 162 GLN A O 1
ATOM 936 N N . ASP A 1 113 ? -30.933 15.797 -18.171 1.00 38.28 163 ASP A N 1
ATOM 937 C CA . ASP A 1 113 ? -32.396 15.884 -18.217 1.00 49.08 163 ASP A CA 1
ATOM 938 C C . ASP A 1 113 ? -33.012 14.581 -17.740 1.00 47.96 163 ASP A C 1
ATOM 939 O O . ASP A 1 113 ? -32.370 13.528 -17.790 1.00 44.86 163 ASP A O 1
ATOM 944 N N . GLU A 1 114 ? -34.254 14.647 -17.272 1.00 46.83 164 GLU A N 1
ATOM 945 C CA . GLU A 1 114 ? -34.929 13.441 -16.815 1.00 47.82 164 GLU A CA 1
ATOM 946 C C . GLU A 1 114 ? -34.826 12.455 -17.970 1.00 50.14 164 GLU A C 1
ATOM 947 O O . GLU A 1 114 ? -35.159 12.779 -19.113 1.00 50.78 164 GLU A O 1
ATOM 953 N N . GLY A 1 115 ? -34.348 11.255 -17.670 1.00 56.86 165 GLY A N 1
ATOM 954 C CA . GLY A 1 115 ? -34.170 10.253 -18.705 1.00 56.42 165 GLY A CA 1
ATOM 955 C C . GLY A 1 115 ? -32.696 10.188 -19.057 1.00 55.74 165 GLY A C 1
ATOM 956 O O . GLY A 1 115 ? -32.030 9.197 -18.761 1.00 69.01 165 GLY A O 1
ATOM 957 N N . LYS A 1 116 ? -32.182 11.256 -19.664 1.00 50.50 166 LYS A N 1
ATOM 958 C CA . LYS A 1 116 ? -30.776 11.332 -20.058 1.00 60.43 166 LYS A CA 1
ATOM 959 C C . LYS A 1 116 ? -29.920 12.080 -19.034 1.00 52.78 166 LYS A C 1
ATOM 960 O O . LYS A 1 116 ? -29.537 13.232 -19.257 1.00 50.07 166 LYS A O 1
ATOM 966 N N . SER A 1 117 ? -29.634 11.429 -17.909 1.00 42.66 167 SER A N 1
ATOM 967 C CA . SER A 1 117 ? -28.799 12.018 -16.860 1.00 32.95 167 SER A CA 1
ATOM 968 C C . SER A 1 117 ? -28.032 10.902 -16.168 1.00 34.94 167 SER A C 1
ATOM 969 O O . SER A 1 117 ? -28.333 9.727 -16.358 1.00 30.46 167 SER A O 1
ATOM 972 N N . ILE A 1 118 ? -27.037 11.260 -15.366 1.00 36.50 168 ILE A N 1
ATOM 973 C CA . ILE A 1 118 ? -26.274 10.248 -14.655 1.00 35.22 168 ILE A CA 1
ATOM 974 C C . ILE A 1 118 ? -26.927 9.963 -13.313 1.00 36.01 168 ILE A C 1
ATOM 975 O O . ILE A 1 118 ? -26.278 9.469 -12.396 1.00 32.91 168 ILE A O 1
ATOM 980 N N . ALA A 1 119 ? -28.213 10.283 -13.198 1.00 37.59 169 ALA A N 1
ATOM 981 C CA . ALA A 1 119 ? -28.935 10.032 -11.953 1.00 39.97 169 ALA A CA 1
ATOM 982 C C . ALA A 1 119 ? -29.178 8.527 -11.845 1.00 44.03 169 ALA A C 1
ATOM 983 O O . ALA A 1 119 ? -29.235 7.967 -10.756 1.00 39.98 169 ALA A O 1
ATOM 985 N N . SER A 1 120 ? -29.298 7.877 -12.994 1.00 54.32 170 SER A N 1
ATOM 986 C CA . SER A 1 120 ? -29.550 6.446 -13.038 1.00 65.94 170 SER A CA 1
ATOM 987 C C . SER A 1 120 ? -28.277 5.631 -13.249 1.00 63.82 170 SER A C 1
ATOM 988 O O . SER A 1 120 ? -28.334 4.407 -13.373 1.00 66.39 170 SER A O 1
ATOM 991 N N . GLN A 1 121 ? -27.131 6.303 -13.281 1.00 54.91 171 GLN A N 1
ATOM 992 C CA . GLN A 1 121 ? -25.872 5.609 -13.508 1.00 41.27 171 GLN A CA 1
ATOM 993 C C . GLN A 1 121 ? -24.957 5.475 -12.296 1.00 29.77 171 GLN A C 1
ATOM 994 O O . GLN A 1 121 ? -24.913 6.336 -11.412 1.00 31.94 171 GLN A O 1
ATOM 1000 N N . GLU A 1 122 ? -24.219 4.372 -12.281 1.00 35.34 172 GLU A N 1
ATOM 1001 C CA . GLU A 1 122 ? -23.313 4.057 -11.199 1.00 37.75 172 GLU A CA 1
ATOM 1002 C C . GLU A 1 122 ? -22.172 3.183 -11.725 1.00 31.84 172 GLU A C 1
ATOM 1003 O O . GLU A 1 122 ? -22.215 2.706 -12.858 1.00 38.43 172 GLU A O 1
ATOM 1009 N N . GLY A 1 123 ? -21.141 3.002 -10.908 1.00 33.56 173 GLY A N 1
ATOM 1010 C CA . GLY A 1 123 ? -20.019 2.163 -11.299 1.00 25.46 173 GLY A CA 1
ATOM 1011 C C . GLY A 1 123 ? -19.369 2.417 -12.651 1.00 30.01 173 GLY A C 1
ATOM 1012 O O . GLY A 1 123 ? -19.109 3.560 -13.019 1.00 26.15 173 GLY A O 1
ATOM 1013 N N . ALA A 1 124 ? -19.100 1.340 -13.387 1.00 30.54 174 ALA A N 1
ATOM 1014 C CA . ALA A 1 124 ? -18.459 1.429 -14.698 1.00 38.33 174 ALA A CA 1
ATOM 1015 C C . ALA A 1 124 ? -19.292 2.205 -15.712 1.00 31.92 174 ALA A C 1
ATOM 1016 O O . ALA A 1 124 ? -18.749 2.909 -16.557 1.00 31.44 174 ALA A O 1
ATOM 1018 N N . THR A 1 125 ? -20.610 2.065 -15.640 1.00 37.09 175 THR A N 1
ATOM 1019 C CA . THR A 1 125 ? -21.479 2.771 -16.563 1.00 34.04 175 THR A CA 1
ATOM 1020 C C . THR A 1 125 ? -21.258 4.253 -16.363 1.00 39.43 175 THR A C 1
ATOM 1021 O O . THR A 1 125 ? -21.133 5.017 -17.320 1.00 43.28 175 THR A O 1
ATOM 1025 N N . LEU A 1 126 ? -21.200 4.657 -15.099 1.00 34.94 176 LEU A N 1
ATOM 1026 C CA . LEU A 1 126 ? -21.014 6.064 -14.768 1.00 28.79 176 LEU A CA 1
ATOM 1027 C C . LEU A 1 126 ? -19.668 6.603 -15.225 1.00 23.21 176 LEU A C 1
ATOM 1028 O O . LEU A 1 126 ? -19.612 7.630 -15.902 1.00 33.62 176 LEU A O 1
ATOM 1033 N N . ARG A 1 127 ? -18.581 5.927 -14.871 1.00 21.05 177 ARG A N 1
ATOM 1034 C CA . ARG A 1 127 ? -17.270 6.410 -15.296 1.00 31.05 177 ARG A CA 1
ATOM 1035 C C . ARG A 1 127 ? -17.125 6.425 -16.812 1.00 29.27 177 ARG A C 1
ATOM 1036 O O . ARG A 1 127 ? -16.486 7.317 -17.379 1.00 31.95 177 ARG A O 1
ATOM 1044 N N . ASP A 1 128 ? -17.734 5.448 -17.469 1.00 27.54 178 ASP A N 1
ATOM 1045 C CA . ASP A 1 128 ? -17.663 5.357 -18.923 1.00 30.09 178 ASP A CA 1
ATOM 1046 C C . ASP A 1 128 ? -18.177 6.643 -19.584 1.00 30.92 178 ASP A C 1
ATOM 1047 O O . ASP A 1 128 ? -17.453 7.297 -20.346 1.00 33.79 178 ASP A O 1
ATOM 1052 N N . TYR A 1 129 ? -19.424 7.000 -19.286 1.00 28.14 179 TYR A N 1
ATOM 1053 C CA . TYR A 1 129 ? -20.032 8.200 -19.854 1.00 26.64 179 TYR A CA 1
ATOM 1054 C C . TYR A 1 129 ? -19.235 9.452 -19.534 1.00 19.87 179 TYR A C 1
ATOM 1055 O O . TYR A 1 129 ? -19.118 10.344 -20.367 1.00 32.13 179 TYR A O 1
ATOM 1064 N N . VAL A 1 130 ? -18.700 9.525 -18.320 1.00 26.53 180 VAL A N 1
ATOM 1065 C CA . VAL A 1 130 ? -17.937 10.701 -17.923 1.00 26.69 180 VAL A CA 1
ATOM 1066 C C . VAL A 1 130 ? -16.545 10.762 -18.545 1.00 32.33 180 VAL A C 1
ATOM 1067 O O . VAL A 1 130 ? -16.151 11.791 -19.091 1.00 35.90 180 VAL A O 1
ATOM 1071 N N . ASP A 1 131 ? -15.794 9.670 -18.466 1.00 31.78 181 ASP A N 1
ATOM 1072 C CA . ASP A 1 131 ? -14.447 9.667 -19.023 1.00 31.55 181 ASP A CA 1
ATOM 1073 C C . ASP A 1 131 ? -14.454 9.657 -20.538 1.00 31.04 181 ASP A C 1
ATOM 1074 O O . ASP A 1 131 ? -13.457 9.992 -21.169 1.00 34.94 181 ASP A O 1
ATOM 1079 N N . ARG A 1 132 ? -15.580 9.277 -21.124 1.00 24.90 182 ARG A N 1
ATOM 1080 C CA . ARG A 1 132 ? -15.670 9.230 -22.569 1.00 27.76 182 ARG A CA 1
ATOM 1081 C C . ARG A 1 132 ? -16.590 10.270 -23.168 1.00 20.65 182 ARG A C 1
ATOM 1082 O O . ARG A 1 132 ? -16.165 11.384 -23.442 1.00 30.37 182 ARG A O 1
ATOM 1090 N N . GLU A 1 133 ? -17.853 9.919 -23.369 1.00 24.23 183 GLU A N 1
ATOM 1091 C CA . GLU A 1 133 ? -18.778 10.857 -23.980 1.00 33.16 183 GLU A CA 1
ATOM 1092 C C . GLU A 1 133 ? -18.675 12.287 -23.438 1.00 33.67 183 GLU A C 1
ATOM 1093 O O . GLU A 1 133 ? -18.450 13.222 -24.196 1.00 34.36 183 GLU A O 1
ATOM 1099 N N . ALA A 1 134 ? -18.833 12.460 -22.133 1.00 29.08 184 ALA A N 1
ATOM 1100 C CA . ALA A 1 134 ? -18.761 13.792 -21.545 1.00 24.15 184 ALA A CA 1
ATOM 1101 C C . ALA A 1 134 ? -17.403 14.498 -21.730 1.00 30.44 184 ALA A C 1
ATOM 1102 O O . ALA A 1 134 ? -17.362 15.661 -22.143 1.00 28.50 184 ALA A O 1
ATOM 1104 N N . SER A 1 135 ? -16.301 13.809 -21.437 1.00 25.69 185 SER A N 1
ATOM 1105 C CA . SER A 1 135 ? -14.986 14.431 -21.570 1.00 32.25 185 SER A CA 1
ATOM 1106 C C . SER A 1 135 ? -14.650 14.770 -23.008 1.00 30.38 185 SER A C 1
ATOM 1107 O O . SER A 1 135 ? -14.019 15.796 -23.279 1.00 37.84 185 SER A O 1
ATOM 1110 N N . GLU A 1 136 ? -15.073 13.906 -23.926 1.00 24.79 186 GLU A N 1
ATOM 1111 C CA . GLU A 1 136 ? -14.836 14.130 -25.344 1.00 25.03 186 GLU A CA 1
ATOM 1112 C C . GLU A 1 136 ? -15.493 15.442 -25.762 1.00 32.36 186 GLU A C 1
ATOM 1113 O O . GLU A 1 136 ? -14.847 16.317 -26.325 1.00 43.04 186 GLU A O 1
ATOM 1119 N N . ALA A 1 137 ? -16.786 15.568 -25.475 1.00 29.54 187 ALA A N 1
ATOM 1120 C CA . ALA A 1 137 ? -17.543 16.759 -25.845 1.00 22.50 187 ALA A CA 1
ATOM 1121 C C . ALA A 1 137 ? -16.976 18.013 -25.191 1.00 25.49 187 ALA A C 1
ATOM 1122 O O . ALA A 1 137 ? -17.008 19.098 -25.773 1.00 31.06 187 ALA A O 1
ATOM 1124 N N . MET A 1 138 ? -16.458 17.860 -23.980 1.00 20.48 188 MET A N 1
ATOM 1125 C CA . MET A 1 138 ? -15.877 18.980 -23.263 1.00 22.50 188 MET A CA 1
ATOM 1126 C C . MET A 1 138 ? -14.630 19.439 -24.024 1.00 30.74 188 MET A C 1
ATOM 1127 O O . MET A 1 138 ? -14.374 20.638 -24.169 1.00 32.97 188 MET A O 1
ATOM 1132 N N . GLY A 1 139 ? -13.861 18.470 -24.518 1.00 24.76 189 GLY A N 1
ATOM 1133 C CA . GLY A 1 139 ? -12.663 18.789 -25.270 1.00 25.42 189 GLY A CA 1
ATOM 1134 C C . GLY A 1 139 ? -12.979 19.527 -26.559 1.00 21.77 189 GLY A C 1
ATOM 1135 O O . GLY A 1 139 ? -12.342 20.524 -26.897 1.00 31.88 189 GLY A O 1
ATOM 1136 N N . ARG A 1 140 ? -13.974 19.045 -27.288 1.00 25.12 190 ARG A N 1
ATOM 1137 C CA . ARG A 1 140 ? -14.346 19.684 -28.539 1.00 25.42 190 ARG A CA 1
ATOM 1138 C C . ARG A 1 140 ? -14.852 21.093 -28.261 1.00 32.16 190 ARG A C 1
ATOM 1139 O O . ARG A 1 140 ? -14.518 22.037 -28.969 1.00 47.15 190 ARG A O 1
ATOM 1147 N N . ILE A 1 141 ? -15.649 21.238 -27.214 1.00 32.43 191 ILE A N 1
ATOM 1148 C CA . ILE A 1 141 ? -16.157 22.550 -26.863 1.00 30.34 191 ILE A CA 1
ATOM 1149 C C . ILE A 1 141 ? -14.974 23.498 -26.640 1.00 36.03 191 ILE A C 1
ATOM 1150 O O . ILE A 1 141 ? -14.988 24.644 -27.093 1.00 37.25 191 ILE A O 1
ATOM 1155 N N . LYS A 1 142 ? -13.942 23.004 -25.962 1.00 32.02 192 LYS A N 1
ATOM 1156 C CA . LYS A 1 142 ? -12.769 23.816 -25.687 1.00 27.35 192 LYS A CA 1
ATOM 1157 C C . LYS A 1 142 ? -11.957 24.191 -26.924 1.00 32.17 192 LYS A C 1
ATOM 1158 O O . LYS A 1 142 ? -11.291 25.234 -26.944 1.00 32.70 192 LYS A O 1
ATOM 1164 N N . GLN A 1 143 ? -12.003 23.353 -27.953 1.00 36.82 193 GLN A N 1
ATOM 1165 C CA . GLN A 1 143 ? -11.303 23.679 -29.187 1.00 34.93 193 GLN A CA 1
ATOM 1166 C C . GLN A 1 143 ? -12.045 24.859 -29.802 1.00 39.48 193 GLN A C 1
ATOM 1167 O O . GLN A 1 143 ? -11.432 25.783 -30.319 1.00 40.18 193 GLN A O 1
ATOM 1173 N N . ARG A 1 144 ? -13.375 24.812 -29.738 1.00 36.28 194 ARG A N 1
ATOM 1174 C CA . ARG A 1 144 ? -14.218 25.876 -30.279 1.00 30.36 194 ARG A CA 1
ATOM 1175 C C . ARG A 1 144 ? -13.811 27.187 -29.628 1.00 34.13 194 ARG A C 1
ATOM 1176 O O . ARG A 1 144 ? -13.366 28.125 -30.290 1.00 41.05 194 ARG A O 1
ATOM 1184 N N . VAL A 1 145 ? -13.983 27.237 -28.315 1.00 30.56 195 VAL A N 1
ATOM 1185 C CA . VAL A 1 145 ? -13.635 28.403 -27.519 1.00 34.96 195 VAL A CA 1
ATOM 1186 C C . VAL A 1 145 ? -12.244 28.954 -27.849 1.00 34.98 195 VAL A C 1
ATOM 1187 O O . VAL A 1 145 ? -12.056 30.163 -27.963 1.00 38.49 195 VAL A O 1
ATOM 1191 N N . ALA A 1 146 ? -11.271 28.063 -27.993 1.00 35.29 196 ALA A N 1
ATOM 1192 C CA . ALA A 1 146 ? -9.913 28.478 -28.303 1.00 36.97 196 ALA A CA 1
ATOM 1193 C C . ALA A 1 146 ? -9.923 29.279 -29.595 1.00 34.95 196 ALA A C 1
ATOM 1194 O O . ALA A 1 146 ? -9.376 30.381 -29.660 1.00 35.64 196 ALA A O 1
ATOM 1196 N N . GLU A 1 147 ? -10.553 28.715 -30.621 1.00 31.52 197 GLU A N 1
ATOM 1197 C CA . GLU A 1 147 ? -10.649 29.375 -31.919 1.00 40.88 197 GLU A CA 1
ATOM 1198 C C . GLU A 1 147 ? -11.402 30.683 -31.742 1.00 46.51 197 GLU A C 1
ATOM 1199 O O . GLU A 1 147 ? -11.016 31.711 -32.286 1.00 53.52 197 GLU A O 1
ATOM 1205 N N . LEU A 1 148 ? -12.481 30.635 -30.970 1.00 49.28 198 LEU A N 1
ATOM 1206 C CA . LEU A 1 148 ? -13.288 31.824 -30.719 1.00 39.57 198 LEU A CA 1
ATOM 1207 C C . LEU A 1 148 ? -12.502 32.927 -30.031 1.00 37.38 198 LEU A C 1
ATOM 1208 O O . LEU A 1 148 ? -12.666 34.102 -30.350 1.00 39.94 198 LEU A O 1
ATOM 1213 N N . GLU A 1 149 ? -11.662 32.545 -29.076 1.00 38.64 199 GLU A N 1
ATOM 1214 C CA . GLU A 1 149 ? -10.853 33.509 -28.354 1.00 42.01 199 GLU A CA 1
ATOM 1215 C C . GLU A 1 149 ? -9.832 34.058 -29.339 1.00 47.14 199 GLU A C 1
ATOM 1216 O O . GLU A 1 149 ? -9.467 35.228 -29.285 1.00 55.71 199 GLU A O 1
ATOM 1222 N N . ILE A 1 150 ? -9.384 33.203 -30.251 1.00 45.16 200 ILE A N 1
ATOM 1223 C CA . ILE A 1 150 ? -8.411 33.603 -31.256 1.00 44.76 200 ILE A CA 1
ATOM 1224 C C . ILE A 1 150 ? -9.025 34.494 -32.324 1.00 41.23 200 ILE A C 1
ATOM 1225 O O . ILE A 1 150 ? -8.405 35.459 -32.763 1.00 32.56 200 ILE A O 1
ATOM 1230 N N . LEU A 1 151 ? -10.240 34.161 -32.748 1.00 49.00 201 LEU A N 1
ATOM 1231 C CA . LEU A 1 151 ? -10.932 34.949 -33.761 1.00 52.24 201 LEU A CA 1
ATOM 1232 C C . LEU A 1 151 ? -11.393 36.260 -33.130 1.00 55.98 201 LEU A C 1
ATOM 1233 O O . LEU A 1 151 ? -11.257 37.327 -33.730 1.00 63.10 201 LEU A O 1
ATOM 1238 N N . GLU A 1 152 ? -11.935 36.174 -31.918 1.00 65.34 202 GLU A N 1
ATOM 1239 C CA . GLU A 1 152 ? -12.392 37.359 -31.204 1.00 75.65 202 GLU A CA 1
ATOM 1240 C C . GLU A 1 152 ? -11.219 38.327 -31.176 1.00 80.54 202 GLU A C 1
ATOM 1241 O O . GLU A 1 152 ? -11.349 39.494 -31.545 1.00 95.16 202 GLU A O 1
ATOM 1247 N N . HIS A 1 153 ? -10.071 37.828 -30.730 1.00 71.63 203 HIS A N 1
ATOM 1248 C CA . HIS A 1 153 ? -8.859 38.629 -30.677 1.00 73.69 203 HIS A CA 1
ATOM 1249 C C . HIS A 1 153 ? -8.317 38.550 -32.102 1.00 85.69 203 HIS A C 1
ATOM 1250 O O . HIS A 1 153 ? -7.325 37.870 -32.362 1.00 91.94 203 HIS A O 1
ATOM 1257 N N . HIS A 1 154 ? -8.997 39.235 -33.021 1.00 87.58 204 HIS A N 1
ATOM 1258 C CA . HIS A 1 154 ? -8.616 39.233 -34.430 1.00 89.11 204 HIS A CA 1
ATOM 1259 C C . HIS A 1 154 ? -7.105 39.159 -34.596 1.00 84.12 204 HIS A C 1
ATOM 1260 O O . HIS A 1 154 ? -6.614 38.078 -34.992 1.00 75.25 204 HIS A O 1
#

Solvent-accessible surface area: 9125 Å² total; per-residue (Å²): 169,35,122,73,76,38,105,78,1,40,114,25,10,112,78,3,95,146,48,33,31,95,5,120,160,30,70,71,10,33,122,51,143,56,11,54,67,6,66,56,22,11,80,73,24,70,125,76,3,104,80,22,10,67,72,2,60,153,15,125,27,120,32,156,106,13,109,126,14,59,29,51,1,51,12,2,79,27,19,5,83,3,1,19,20,1,27,41,0,0,57,26,46,119,131,32,101,52,30,100,50,0,31,101,23,4,83,56,49,3,64,5,59,152,62,99,8,4,54,100,47,109,23,64,86,0,98,79,20,1,84,148,59,0,36,89,0,5,34,100,0,101,125,51,16,53,85,30,105,117,102,113,140,214

Sequence (154 aa):
EAMAKVEEVQKVVKELEKELGELDKVPSYGDAQDYSYQKALWEEFLRIGKDNMDYASKMKADDKFFHKVKGDLNDFKYQIKVENYIRQVAELRKKYPGDNTIEEEYNAHLKQDEGKSIASQEGATLRDYVDREASEAMGRIKQRVAELEILEHH

Secondary structure (DSSP, 8-state):
--HHHHHHHHHHHHHHHHHHHHHTTSPP--S-GGGHHHHHHHHHHHHHHHHHHHHTTS--TT-TTHHHHHHHHHHHHHHHHHHHHHHHHHHHHHHS-S-HHHHHHIIIII---SSSSTTS--HHHHHHHIIIIIHHHHHHHHHHHHHHHHHH--

B-factor: mean 47.09, std 18.65, range [14.97, 147.01]

Radius of gyration: 17.52 Å; Cα contacts (8 Å, |Δi|>4): 118; chains: 1; bounding box: 32×45×46 Å

Nearest PDB structures (foldseek):
  4fz4-assembly1_A  TM=1.007E+00  e=1.051E-19  Streptococcus suis 98HAH33

CATH classification: 1.20.140.130